Protein AF-A0A665UX06-F1 (afdb_monomer_lite)

Organism: Echeneis naucrates (NCBI:txid173247)

Foldseek 3Di:
DPDDDDDDCPDPVVPVVDDPVVVVVVVVVVVVVVVVVVVVVVVVVVVVVVVQVVCVVPPVCVVDDDPPDD

Radius of gyration: 23.62 Å; chains: 1; bounding box: 67×17×56 Å

InterPro domains:
  IPR019018 Rab-binding domain FIP-RBD [PF09457] (19-65)
  IPR019018 Rab-binding domain FIP-RBD [PS51511] (4-66)
  IPR037245 FIP-RBD, C-terminal domain superfamily [SSF144270] (37-66)
  IPR037789 Rab11-family interacting protein class I [PTHR15746] (8-68)

Structure (mmCIF, N/CA/C/O backbone):
data_AF-A0A665UX06-F1
#
_entry.id   AF-A0A665UX06-F1
#
loop_
_atom_site.group_PDB
_atom_site.id
_atom_site.type_symbol
_atom_site.label_atom_id
_atom_site.label_alt_id
_atom_site.label_comp_id
_atom_site.label_asym_id
_atom_site.label_entity_id
_atom_site.label_seq_id
_atom_site.pdbx_PDB_ins_code
_atom_site.Cartn_x
_atom_site.Cartn_y
_atom_site.Cartn_z
_atom_site.occupancy
_atom_site.B_iso_or_equiv
_atom_site.auth_seq_id
_atom_site.auth_comp_id
_atom_site.auth_asym_id
_atom_site.auth_atom_id
_atom_site.pdbx_PDB_model_num
ATOM 1 N N . TYR A 1 1 ? 49.724 3.466 -4.084 1.00 42.16 1 TYR A N 1
ATOM 2 C CA . TYR A 1 1 ? 48.877 4.162 -3.104 1.00 42.16 1 TYR A CA 1
ATOM 3 C C . TYR A 1 1 ? 48.335 5.426 -3.740 1.00 42.16 1 TYR A C 1
ATOM 5 O O . TYR A 1 1 ? 49.056 6.407 -3.817 1.00 42.16 1 TYR A O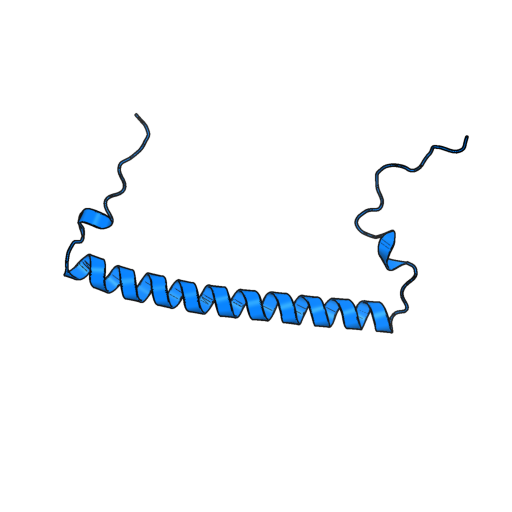 1
ATOM 13 N N . MET A 1 2 ? 47.108 5.370 -4.251 1.00 41.66 2 MET A N 1
ATOM 14 C CA . MET A 1 2 ? 46.266 6.553 -4.435 1.00 41.66 2 MET A CA 1
ATOM 15 C C . MET A 1 2 ? 44.920 6.189 -3.823 1.00 41.66 2 MET A C 1
ATOM 17 O O . MET A 1 2 ? 44.056 5.601 -4.464 1.00 41.66 2 MET A O 1
ATOM 21 N N . ASP A 1 3 ? 44.859 6.425 -2.519 1.00 49.06 3 ASP A N 1
ATOM 22 C CA . ASP A 1 3 ? 43.689 6.324 -1.664 1.00 49.06 3 ASP A CA 1
ATOM 23 C C . ASP A 1 3 ? 43.248 7.765 -1.399 1.00 49.06 3 ASP A C 1
ATOM 25 O O . ASP A 1 3 ? 43.798 8.430 -0.526 1.00 49.06 3 ASP A O 1
ATOM 29 N N . THR A 1 4 ? 42.369 8.302 -2.246 1.00 56.12 4 THR A N 1
ATOM 30 C CA . THR A 1 4 ? 41.820 9.658 -2.074 1.00 56.12 4 THR A CA 1
ATOM 31 C C . THR A 1 4 ? 40.404 9.809 -2.621 1.00 56.12 4 THR A C 1
ATOM 33 O O . THR A 1 4 ? 40.072 10.896 -3.057 1.00 56.12 4 THR A O 1
ATOM 36 N N . ASN A 1 5 ? 39.549 8.778 -2.623 1.00 43.72 5 ASN A N 1
ATOM 37 C CA . ASN A 1 5 ? 38.101 8.984 -2.858 1.00 43.72 5 ASN A CA 1
ATOM 38 C C . ASN A 1 5 ? 37.238 7.811 -2.370 1.00 43.72 5 ASN A C 1
ATOM 40 O O . ASN A 1 5 ? 36.292 7.369 -3.020 1.00 43.72 5 ASN A O 1
ATOM 44 N N . ARG A 1 6 ? 37.560 7.294 -1.187 1.00 47.62 6 ARG A N 1
ATOM 45 C CA . ARG A 1 6 ? 36.602 6.524 -0.402 1.00 47.62 6 ARG A CA 1
ATOM 46 C C . ARG A 1 6 ? 35.731 7.557 0.326 1.00 47.62 6 ARG A C 1
ATOM 48 O O . ARG A 1 6 ? 36.276 8.318 1.114 1.00 47.62 6 ARG A O 1
ATOM 55 N N . CYS A 1 7 ? 34.419 7.559 0.061 1.00 46.44 7 CYS A N 1
ATOM 56 C CA . CYS A 1 7 ? 33.378 8.400 0.688 1.00 46.44 7 CYS A CA 1
ATOM 57 C C . CYS A 1 7 ? 33.086 9.756 -0.003 1.00 46.44 7 CYS A C 1
ATOM 59 O O . CYS A 1 7 ? 33.751 10.740 0.297 1.00 46.44 7 CYS A O 1
ATOM 61 N N . LEU A 1 8 ? 32.085 9.783 -0.911 1.00 44.34 8 LEU A N 1
ATOM 62 C CA . LEU A 1 8 ? 31.100 10.880 -1.141 1.00 44.34 8 LEU A CA 1
ATOM 63 C C . LEU A 1 8 ? 30.217 10.708 -2.407 1.00 44.34 8 LEU A C 1
ATOM 65 O O . LEU A 1 8 ? 29.392 11.570 -2.698 1.00 44.34 8 LEU A O 1
ATOM 69 N N . THR A 1 9 ? 30.328 9.617 -3.172 1.00 44.97 9 THR A N 1
ATOM 70 C CA . THR A 1 9 ? 29.662 9.490 -4.490 1.00 44.97 9 THR A CA 1
ATOM 71 C C . THR A 1 9 ? 28.555 8.431 -4.573 1.00 44.97 9 THR A C 1
ATOM 73 O O . THR A 1 9 ? 28.226 7.985 -5.670 1.00 44.97 9 THR A O 1
ATOM 76 N N . GLU A 1 10 ? 27.921 8.056 -3.457 1.00 49.41 10 GLU A N 1
ATOM 77 C CA . GLU A 1 10 ? 26.817 7.071 -3.454 1.00 49.41 10 GLU A CA 1
ATOM 78 C C . GLU A 1 10 ? 25.525 7.567 -4.139 1.00 49.41 10 GLU A C 1
ATOM 80 O O . GLU A 1 10 ? 24.672 6.758 -4.486 1.00 49.41 10 GLU A O 1
ATOM 85 N N . GLY A 1 11 ? 25.382 8.872 -4.403 1.00 56.56 11 GLY A N 1
ATOM 86 C CA . GLY A 1 11 ? 24.173 9.426 -5.030 1.00 56.56 11 GLY A CA 1
ATOM 87 C C . GLY A 1 11 ? 24.255 9.634 -6.546 1.00 56.56 11 GLY A C 1
ATOM 88 O O . GLY A 1 11 ? 23.334 9.271 -7.266 1.00 56.56 11 GLY A O 1
ATOM 89 N N . ALA A 1 12 ? 25.346 10.222 -7.046 1.00 53.03 12 ALA A N 1
ATOM 90 C CA . ALA A 1 12 ? 25.444 10.670 -8.445 1.00 53.03 12 ALA A CA 1
ATOM 91 C C . ALA A 1 12 ? 26.547 9.955 -9.247 1.00 53.03 12 ALA A C 1
ATOM 93 O O . ALA A 1 12 ? 26.409 9.776 -10.454 1.00 53.03 12 ALA A O 1
ATOM 94 N N . GLY A 1 13 ? 27.599 9.471 -8.568 1.00 58.66 13 GLY A N 1
ATOM 95 C CA . GLY A 1 13 ? 28.752 8.770 -9.156 1.00 58.66 13 GLY A CA 1
ATOM 96 C C . GLY A 1 13 ? 28.391 7.520 -9.955 1.00 58.66 13 GLY A C 1
ATOM 97 O O . GLY A 1 13 ? 28.996 7.223 -10.982 1.00 58.66 13 GLY A O 1
ATOM 98 N N . SER A 1 14 ? 27.376 6.803 -9.477 1.00 61.41 14 SER A N 1
ATOM 99 C CA . SER A 1 14 ? 26.968 5.504 -10.011 1.00 61.41 14 SER A CA 1
ATOM 100 C C . SER A 1 14 ? 26.126 5.596 -11.288 1.00 61.41 14 SER A C 1
ATOM 102 O O . SER A 1 14 ? 25.880 4.584 -11.921 1.00 61.41 14 SER A O 1
ATOM 104 N N . TYR A 1 15 ? 25.693 6.790 -11.700 1.00 67.00 15 TYR A N 1
ATOM 105 C CA . TYR A 1 15 ? 24.792 6.966 -12.848 1.00 67.00 15 TYR A CA 1
ATOM 106 C C . TYR A 1 15 ? 25.493 7.550 -14.082 1.00 67.00 15 TYR A C 1
ATOM 108 O O . TYR A 1 15 ? 24.925 7.554 -15.169 1.00 67.00 15 TYR A O 1
ATOM 116 N N . TYR A 1 16 ? 26.747 7.999 -13.946 1.00 68.12 16 TYR A N 1
ATOM 117 C CA . TYR A 1 16 ? 27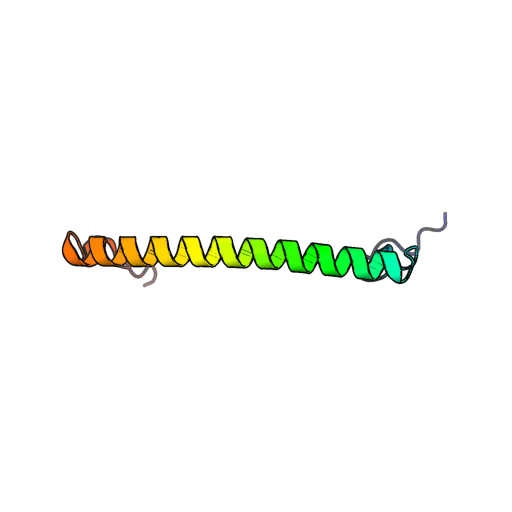.497 8.648 -15.030 1.00 68.12 16 TYR A CA 1
ATOM 118 C C . TYR A 1 16 ? 27.864 7.723 -16.196 1.00 68.12 16 TYR A C 1
ATOM 120 O O . TYR A 1 16 ? 28.193 8.213 -17.272 1.00 68.12 16 TYR A O 1
ATOM 128 N N . HIS A 1 17 ? 27.835 6.403 -15.995 1.00 76.44 17 HIS A N 1
ATOM 129 C CA . HIS A 1 17 ? 28.121 5.428 -17.050 1.00 76.44 17 HIS A CA 1
ATOM 130 C C . HIS A 1 17 ? 26.877 5.020 -17.849 1.00 76.44 17 HIS A C 1
ATOM 132 O O . HIS A 1 17 ? 27.001 4.266 -18.810 1.00 76.44 17 HIS A O 1
ATOM 138 N N . LEU A 1 18 ? 25.696 5.498 -17.450 1.00 77.94 18 LEU A N 1
ATOM 139 C CA . LEU A 1 18 ? 24.432 5.153 -18.081 1.00 77.94 18 LEU A CA 1
ATOM 140 C C . LEU A 1 18 ? 24.080 6.165 -19.169 1.00 77.94 18 LEU A C 1
ATOM 142 O O . LEU A 1 18 ? 24.253 7.377 -19.027 1.00 77.94 18 LEU A O 1
ATOM 146 N N . THR A 1 19 ? 23.541 5.653 -20.265 1.00 83.38 19 THR A N 1
ATOM 147 C CA . THR A 1 19 ? 22.939 6.453 -21.326 1.00 83.38 19 THR A CA 1
ATOM 148 C C . THR A 1 19 ? 21.647 7.116 -20.840 1.00 83.38 19 THR A C 1
ATOM 150 O O . THR A 1 19 ? 20.992 6.645 -19.908 1.00 83.38 19 THR A O 1
ATOM 153 N N . HIS A 1 20 ? 21.229 8.201 -21.50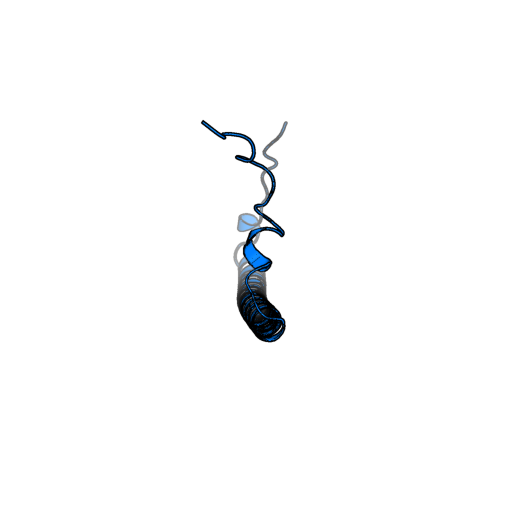2 1.00 80.19 20 HIS A N 1
ATOM 154 C CA . HIS A 1 20 ? 19.972 8.887 -21.176 1.00 80.19 20 HIS A CA 1
ATOM 155 C C . HIS A 1 20 ? 18.772 7.923 -21.156 1.00 80.19 20 HIS A C 1
ATOM 157 O O . HIS A 1 20 ? 17.935 7.991 -20.260 1.00 80.19 20 HIS A O 1
ATOM 163 N N . SER A 1 21 ? 18.731 6.976 -22.096 1.00 83.12 21 SER A N 1
ATOM 164 C CA . SER A 1 21 ? 17.710 5.927 -22.161 1.00 83.12 21 SER A CA 1
ATOM 165 C C . SER A 1 21 ? 17.712 4.993 -20.951 1.00 83.12 21 SER A C 1
ATOM 167 O O . SER A 1 21 ? 16.644 4.633 -20.465 1.00 83.12 21 SER A O 1
ATOM 169 N N . GLU A 1 22 ? 18.884 4.613 -20.439 1.00 84.50 22 GLU A N 1
ATOM 170 C CA . GLU A 1 22 ? 18.992 3.730 -19.272 1.00 84.50 22 GLU A CA 1
ATOM 171 C C . GLU A 1 22 ? 18.577 4.447 -17.983 1.00 84.50 22 GLU A C 1
ATOM 173 O O . GLU A 1 22 ? 17.907 3.853 -17.141 1.00 84.50 22 GLU A O 1
ATOM 178 N N . LEU A 1 23 ? 18.888 5.742 -17.850 1.00 86.75 23 LEU A N 1
ATOM 179 C CA . LEU A 1 23 ? 18.410 6.552 -16.725 1.00 86.75 23 LEU A CA 1
ATOM 180 C C . LEU A 1 23 ? 16.885 6.685 -16.721 1.00 86.75 23 LEU A C 1
ATOM 182 O O . LEU A 1 23 ? 16.264 6.540 -15.671 1.00 86.75 23 LEU A O 1
ATOM 186 N N . VAL A 1 24 ? 16.275 6.914 -17.888 1.00 87.69 24 VAL A N 1
ATOM 187 C CA . VAL A 1 24 ? 14.811 6.974 -18.018 1.00 87.69 24 VAL A CA 1
ATOM 188 C C . VAL A 1 24 ? 14.182 5.624 -17.673 1.00 87.69 24 VAL A C 1
ATOM 190 O O . VAL A 1 24 ? 13.221 5.584 -16.912 1.00 87.69 24 VAL A O 1
ATOM 193 N N . ALA A 1 25 ? 14.743 4.515 -18.163 1.00 88.38 25 ALA A N 1
ATOM 194 C CA . ALA A 1 25 ? 14.242 3.180 -17.842 1.00 88.38 25 ALA A CA 1
ATOM 195 C C . ALA A 1 25 ? 14.296 2.884 -16.331 1.00 88.38 25 ALA A C 1
ATOM 197 O O . ALA A 1 25 ? 13.332 2.361 -15.773 1.00 88.38 25 ALA A O 1
ATOM 198 N N . LEU A 1 26 ? 15.387 3.268 -15.656 1.00 88.38 26 LEU A N 1
ATOM 199 C CA . LEU A 1 26 ? 15.516 3.123 -14.204 1.00 88.38 26 LEU A CA 1
ATOM 200 C C . LEU A 1 26 ? 14.510 3.985 -13.438 1.00 88.38 26 LEU A C 1
ATOM 202 O O . LEU A 1 26 ? 13.935 3.509 -12.462 1.00 88.38 26 LEU A O 1
ATOM 206 N N . LEU A 1 27 ? 14.278 5.227 -13.867 1.00 90.50 27 LEU A N 1
ATOM 207 C CA . LEU A 1 27 ? 13.275 6.095 -13.245 1.00 90.50 27 LEU A CA 1
ATOM 208 C C . LEU A 1 27 ? 11.871 5.502 -13.373 1.00 90.50 27 LEU A C 1
ATOM 210 O O . LEU A 1 27 ? 11.194 5.345 -12.362 1.00 90.50 27 LEU A O 1
ATOM 214 N N . VAL A 1 28 ? 11.482 5.074 -14.577 1.00 92.69 28 VAL A N 1
ATOM 215 C CA . VAL A 1 28 ? 10.177 4.437 -14.826 1.00 92.69 28 VAL A CA 1
ATOM 216 C C . VAL A 1 28 ? 10.014 3.162 -13.995 1.00 92.69 28 VAL A C 1
ATOM 218 O O . VAL A 1 28 ? 8.952 2.921 -13.423 1.00 92.69 28 VAL A O 1
ATOM 221 N N . GLN A 1 29 ? 11.068 2.348 -13.875 1.00 91.69 29 GLN A N 1
ATOM 222 C CA . GLN A 1 29 ? 11.033 1.159 -13.025 1.00 91.69 29 GLN A CA 1
ATOM 223 C C . GLN A 1 29 ? 10.791 1.525 -11.555 1.00 91.69 29 GLN A C 1
ATOM 225 O O . GLN A 1 29 ? 9.975 0.884 -10.891 1.00 91.69 29 GLN A O 1
ATOM 230 N N . ARG A 1 30 ? 11.481 2.549 -11.043 1.00 90.94 30 ARG A N 1
ATOM 231 C CA . ARG A 1 30 ? 11.333 2.992 -9.651 1.00 90.94 30 ARG A CA 1
ATOM 232 C C . ARG A 1 30 ? 9.964 3.598 -9.391 1.00 90.94 30 ARG A C 1
ATOM 234 O O . ARG A 1 30 ? 9.378 3.308 -8.356 1.00 90.94 30 ARG A O 1
ATOM 241 N N . GLU A 1 31 ? 9.429 4.372 -10.328 1.00 93.00 31 GLU A N 1
ATOM 242 C CA . GLU A 1 31 ? 8.052 4.868 -10.264 1.00 93.00 31 GLU A CA 1
ATOM 243 C C . GLU A 1 31 ? 7.050 3.711 -10.191 1.00 93.00 31 GLU A C 1
ATOM 245 O O . GLU A 1 31 ? 6.204 3.699 -9.303 1.00 93.00 31 GLU A O 1
ATOM 250 N N . ALA A 1 32 ? 7.198 2.679 -11.027 1.00 93.38 32 ALA A N 1
ATOM 251 C CA . ALA A 1 32 ? 6.327 1.502 -10.994 1.00 93.38 32 ALA A CA 1
ATOM 252 C C . ALA A 1 32 ? 6.478 0.653 -9.714 1.00 93.38 32 ALA A C 1
ATOM 254 O O . ALA A 1 32 ? 5.538 -0.015 -9.282 1.00 93.38 32 ALA A O 1
ATOM 255 N N . GLU A 1 33 ? 7.667 0.608 -9.111 1.00 93.94 33 GLU A N 1
ATOM 256 C CA . GLU A 1 33 ? 7.883 -0.011 -7.795 1.00 93.94 33 GLU A CA 1
ATOM 257 C C . GLU A 1 33 ? 7.197 0.790 -6.684 1.00 93.94 33 GLU A C 1
ATOM 259 O O . GLU A 1 33 ? 6.489 0.202 -5.867 1.00 93.94 33 GLU A O 1
ATOM 264 N N . MET A 1 34 ? 7.344 2.116 -6.691 1.00 93.69 34 MET A N 1
ATOM 265 C CA . MET A 1 34 ? 6.683 2.998 -5.727 1.00 93.69 34 MET A CA 1
ATOM 266 C C . MET A 1 34 ? 5.161 2.935 -5.845 1.00 93.69 34 MET A C 1
ATOM 268 O O . MET A 1 34 ? 4.480 2.894 -4.827 1.00 93.69 34 MET A O 1
ATOM 272 N N . GLU A 1 35 ? 4.620 2.884 -7.061 1.00 94.19 35 GLU A N 1
ATOM 273 C CA . GLU A 1 35 ? 3.174 2.789 -7.275 1.00 94.19 35 GLU A CA 1
ATOM 274 C C . GLU A 1 35 ? 2.603 1.472 -6.738 1.00 94.19 35 GLU A C 1
ATOM 276 O O . GLU A 1 35 ? 1.566 1.455 -6.083 1.00 94.19 35 GLU A O 1
ATOM 281 N N . ARG A 1 36 ? 3.326 0.360 -6.922 1.00 93.56 36 ARG A N 1
ATOM 282 C CA . ARG A 1 36 ? 2.938 -0.930 -6.330 1.00 93.56 36 ARG A CA 1
ATOM 283 C C . ARG A 1 36 ? 2.941 -0.891 -4.805 1.00 93.56 36 ARG A C 1
ATOM 285 O O . ARG A 1 36 ? 2.030 -1.428 -4.190 1.00 93.56 36 ARG A O 1
ATOM 292 N N . GLN A 1 37 ? 3.943 -0.249 -4.206 1.00 93.44 37 GLN A N 1
ATOM 293 C CA . GLN A 1 37 ? 4.003 -0.077 -2.752 1.00 93.44 37 GLN A CA 1
ATOM 294 C C . GLN A 1 37 ? 2.875 0.814 -2.227 1.00 93.44 37 GLN A C 1
ATOM 296 O O . GLN A 1 37 ? 2.357 0.555 -1.146 1.00 93.44 37 GLN A O 1
ATOM 301 N N . ARG A 1 38 ? 2.482 1.848 -2.982 1.00 93.62 38 ARG A N 1
ATOM 302 C CA . ARG A 1 38 ? 1.328 2.691 -2.642 1.00 93.62 38 ARG A CA 1
ATOM 303 C C . ARG A 1 38 ? 0.039 1.878 -2.627 1.00 93.62 38 ARG A C 1
ATOM 305 O O . ARG A 1 38 ? -0.666 1.935 -1.632 1.00 93.62 38 ARG A O 1
ATOM 312 N N . ALA A 1 39 ? -0.205 1.073 -3.659 1.00 94.00 39 ALA A N 1
ATOM 313 C CA . ALA A 1 39 ? -1.373 0.195 -3.705 1.00 94.00 39 ALA A CA 1
ATOM 314 C C . ALA A 1 39 ? -1.400 -0.809 -2.535 1.00 94.00 39 ALA A C 1
ATOM 316 O O . ALA A 1 39 ? -2.431 -0.982 -1.899 1.00 94.00 39 ALA A O 1
ATOM 317 N N . GLU A 1 40 ? -0.260 -1.425 -2.196 1.00 94.69 40 GLU A N 1
ATOM 318 C CA . GLU A 1 40 ? -0.173 -2.328 -1.035 1.00 94.69 40 GLU A CA 1
ATOM 319 C C . GLU A 1 40 ? -0.462 -1.604 0.290 1.00 94.69 40 GLU A C 1
ATOM 321 O O . GLU A 1 40 ? -1.063 -2.174 1.201 1.00 94.69 40 GLU A O 1
ATOM 326 N N . PHE A 1 41 ? -0.040 -0.344 0.405 1.00 95.81 41 PHE A N 1
ATOM 327 C CA . PHE A 1 41 ? -0.320 0.475 1.576 1.00 95.81 41 PHE A CA 1
ATOM 328 C C . PHE A 1 41 ? -1.807 0.832 1.675 1.00 95.81 41 PHE A C 1
ATOM 330 O O . PHE A 1 41 ? -2.375 0.668 2.749 1.00 95.81 41 PHE A O 1
ATOM 337 N N . GLU A 1 42 ? -2.442 1.229 0.570 1.00 97.12 42 GLU A N 1
ATOM 338 C CA . GLU A 1 42 ? -3.886 1.508 0.510 1.00 97.12 42 GLU A CA 1
ATOM 339 C C . GLU A 1 42 ? -4.718 0.271 0.892 1.00 97.12 42 GLU A C 1
ATOM 341 O O . GLU A 1 42 ? -5.587 0.358 1.758 1.00 97.12 42 GLU A O 1
ATOM 346 N N . ASP A 1 43 ? -4.388 -0.910 0.354 1.00 96.56 43 ASP A N 1
ATOM 347 C CA . ASP A 1 43 ? -5.054 -2.170 0.719 1.00 96.56 43 ASP A CA 1
ATOM 348 C C . ASP A 1 43 ? -4.919 -2.480 2.225 1.00 96.56 43 ASP A C 1
ATOM 350 O O . ASP A 1 43 ? -5.837 -3.002 2.872 1.00 96.56 43 ASP A O 1
ATOM 354 N N . LEU A 1 44 ? -3.751 -2.178 2.804 1.00 98.06 44 LEU A N 1
ATOM 355 C CA . LEU A 1 44 ? -3.497 -2.383 4.225 1.00 98.06 44 LEU A CA 1
ATOM 356 C C . LEU A 1 44 ? -4.257 -1.372 5.093 1.00 98.06 44 LEU A C 1
ATOM 358 O O . LEU A 1 44 ? -4.755 -1.752 6.155 1.00 98.06 44 LEU A O 1
ATOM 362 N N . GLU A 1 45 ? -4.360 -0.116 4.658 1.00 98.00 45 GLU A N 1
ATOM 363 C CA . GLU A 1 45 ? -5.163 0.919 5.314 1.00 98.00 45 GLU A CA 1
ATOM 364 C C . GLU A 1 45 ? -6.647 0.533 5.333 1.00 98.00 45 GLU A C 1
ATOM 366 O O . GLU A 1 45 ? -7.248 0.508 6.409 1.00 98.00 45 GLU A O 1
ATOM 371 N N . ASP A 1 46 ? -7.205 0.094 4.204 1.00 98.00 46 ASP A N 1
ATOM 372 C CA . ASP A 1 46 ? -8.594 -0.381 4.111 1.00 98.00 46 ASP A CA 1
ATOM 373 C C . ASP A 1 46 ? -8.863 -1.577 5.041 1.00 98.00 46 ASP A C 1
ATOM 375 O O . ASP A 1 46 ? -9.919 -1.690 5.688 1.00 98.00 46 ASP A O 1
ATOM 379 N N . TYR A 1 47 ? -7.891 -2.488 5.144 1.00 98.06 47 TYR A N 1
ATOM 380 C CA . TYR A 1 47 ? -7.971 -3.612 6.071 1.00 98.06 47 TYR A CA 1
ATOM 381 C C . TYR A 1 47 ? -7.951 -3.152 7.534 1.00 98.06 47 TYR A C 1
ATOM 383 O O . TYR A 1 47 ? -8.734 -3.657 8.350 1.00 98.06 47 TYR A O 1
ATOM 391 N N . ILE A 1 48 ? -7.083 -2.193 7.875 1.00 97.81 48 ILE A N 1
ATOM 392 C CA . ILE A 1 48 ? -7.028 -1.590 9.210 1.00 97.81 48 ILE A CA 1
ATOM 393 C C . ILE A 1 48 ? -8.371 -0.934 9.534 1.00 97.81 48 ILE A C 1
ATOM 395 O O . ILE A 1 48 ? -8.935 -1.236 10.586 1.00 97.81 48 ILE A O 1
ATOM 399 N N . ASP A 1 49 ? -8.924 -0.122 8.638 1.00 97.94 49 ASP A N 1
ATOM 400 C CA . ASP A 1 49 ? -10.193 0.578 8.843 1.00 97.94 49 ASP A CA 1
ATOM 401 C C . ASP A 1 49 ? -11.354 -0.397 9.066 1.00 97.94 49 ASP A C 1
ATOM 403 O O . ASP A 1 49 ? -12.107 -0.281 10.041 1.00 97.94 49 ASP A O 1
ATOM 407 N N . THR A 1 50 ? -11.445 -1.439 8.236 1.00 97.81 50 THR A N 1
ATOM 408 C CA . THR 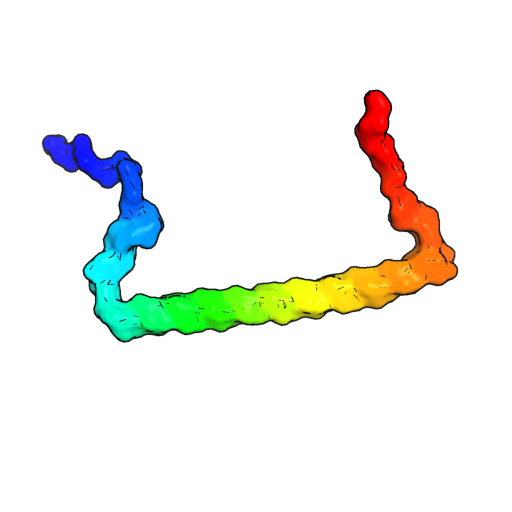A 1 50 ? -12.450 -2.502 8.390 1.00 97.81 50 THR A CA 1
ATOM 409 C C . THR A 1 50 ? -12.325 -3.208 9.744 1.00 97.81 50 THR A C 1
ATOM 411 O O . THR A 1 50 ? -13.322 -3.492 10.421 1.00 97.81 50 THR A O 1
ATOM 414 N N . LEU A 1 51 ? -11.094 -3.498 10.169 1.00 97.62 51 LEU A N 1
ATOM 415 C CA . LEU A 1 51 ? -10.831 -4.144 11.449 1.00 97.62 51 LEU A CA 1
ATOM 416 C C . LEU A 1 51 ? -11.162 -3.221 12.630 1.00 97.62 51 LEU A C 1
ATOM 418 O O . LEU A 1 51 ? -11.727 -3.683 13.626 1.00 97.62 51 LEU A O 1
ATOM 422 N N . LEU A 1 52 ? -10.852 -1.929 12.523 1.00 98.00 52 LEU A N 1
ATOM 423 C CA . LEU A 1 52 ? -11.149 -0.931 13.546 1.00 98.00 52 LEU A CA 1
ATOM 424 C C . LEU A 1 52 ? -12.653 -0.804 13.784 1.00 98.00 52 LEU A C 1
ATOM 426 O O . LEU A 1 52 ? -13.065 -0.846 14.944 1.00 98.00 52 LEU A O 1
ATOM 430 N N . VAL A 1 53 ? -13.476 -0.759 12.728 1.00 98.06 53 VAL A N 1
ATOM 431 C CA . VAL A 1 53 ? -14.947 -0.745 12.853 1.00 98.06 53 VAL A CA 1
ATOM 432 C C . VAL A 1 53 ? -15.427 -1.945 13.671 1.00 98.06 53 VAL A C 1
ATOM 434 O O . VAL A 1 53 ? -16.123 -1.786 14.676 1.00 98.06 53 VAL A O 1
ATOM 437 N N . ARG A 1 54 ? -14.969 -3.153 13.322 1.00 98.12 54 ARG A N 1
ATOM 438 C CA . ARG A 1 54 ? -15.341 -4.377 14.046 1.00 98.12 54 ARG A CA 1
ATOM 439 C C . ARG A 1 54 ? -14.909 -4.346 15.514 1.00 98.12 54 ARG A C 1
ATOM 441 O O . ARG A 1 54 ? -15.650 -4.795 16.391 1.00 98.12 54 ARG A O 1
ATOM 448 N N . ILE A 1 55 ? -13.710 -3.840 15.801 1.00 97.81 55 ILE A N 1
ATOM 449 C CA . ILE A 1 55 ? -13.206 -3.721 17.174 1.00 97.81 55 ILE A CA 1
ATOM 450 C C . ILE A 1 55 ? -14.043 -2.716 17.968 1.00 97.81 55 ILE A C 1
ATOM 452 O O . ILE A 1 55 ? -14.381 -2.994 19.120 1.00 97.81 55 ILE A O 1
ATOM 456 N N . MET A 1 56 ? -14.390 -1.576 17.372 1.00 96.88 56 MET A N 1
ATOM 457 C CA . MET A 1 56 ? -15.206 -0.545 18.014 1.00 96.88 56 MET A CA 1
ATOM 458 C C . MET A 1 56 ? -16.598 -1.065 18.382 1.00 96.88 56 MET A C 1
ATOM 460 O O . MET A 1 56 ? -17.092 -0.745 19.462 1.00 96.88 56 MET A O 1
ATOM 464 N N . GLU A 1 57 ? -17.193 -1.909 17.538 1.00 96.94 57 GLU A N 1
ATOM 465 C CA . GLU A 1 57 ? -18.498 -2.526 17.796 1.00 96.94 57 GLU A CA 1
ATOM 466 C C . GLU A 1 57 ? -18.445 -3.632 18.860 1.00 96.94 57 GLU A C 1
ATOM 468 O O . GLU A 1 57 ? -19.328 -3.717 19.713 1.00 96.94 57 GLU A O 1
ATOM 473 N N . GLN A 1 58 ? -17.425 -4.498 18.824 1.00 96.75 58 GLN A N 1
ATOM 474 C CA . GLN A 1 58 ? -17.391 -5.702 19.665 1.00 96.75 58 GLN A CA 1
ATOM 475 C C . GLN A 1 58 ? -16.631 -5.524 20.983 1.00 96.75 58 GLN A C 1
ATOM 477 O O . GLN A 1 58 ? -17.051 -6.036 22.022 1.00 96.75 58 GLN A O 1
ATOM 482 N N . LYS A 1 59 ? -15.468 -4.865 20.956 1.00 94.94 59 LYS A N 1
ATOM 483 C CA . LYS A 1 59 ? -14.574 -4.749 22.115 1.00 94.94 59 LYS A CA 1
ATOM 484 C C . LYS A 1 59 ? -13.698 -3.491 22.020 1.00 94.94 59 LYS A C 1
ATOM 486 O O . LYS A 1 59 ? -12.481 -3.596 21.831 1.00 94.94 59 LYS A O 1
ATOM 491 N N . PRO A 1 60 ? -14.272 -2.297 22.253 1.00 94.31 60 PRO A N 1
ATOM 492 C CA . PRO A 1 60 ? -13.555 -1.028 22.102 1.00 94.31 60 PRO A CA 1
ATOM 493 C C . PRO A 1 60 ? -12.381 -0.871 23.082 1.00 94.31 60 PRO A C 1
ATOM 495 O O . PRO A 1 60 ? -11.484 -0.063 22.861 1.00 94.31 60 PRO A O 1
ATOM 498 N N . THR A 1 61 ? -12.329 -1.670 24.155 1.00 94.88 61 THR A N 1
ATOM 499 C CA . THR A 1 61 ? -11.219 -1.652 25.120 1.00 94.88 61 THR A CA 1
ATOM 500 C C . THR A 1 61 ? -9.879 -2.094 24.527 1.00 94.88 61 THR A C 1
ATOM 502 O O . THR A 1 61 ? -8.843 -1.754 25.089 1.00 94.88 61 THR A O 1
ATOM 505 N N . LEU A 1 62 ? -9.870 -2.800 23.389 1.00 93.44 62 LEU A N 1
ATOM 506 C CA . LEU A 1 62 ? -8.633 -3.146 22.677 1.00 93.44 62 LEU A CA 1
ATOM 507 C C . LEU A 1 62 ? -7.915 -1.917 22.098 1.00 93.44 62 LEU A C 1
ATOM 509 O O . LEU A 1 62 ? -6.700 -1.957 21.944 1.00 93.44 62 LEU A O 1
ATOM 513 N N . LEU A 1 63 ? -8.638 -0.822 21.839 1.00 93.19 63 LEU A N 1
ATOM 514 C CA . LEU A 1 63 ? -8.073 0.440 21.345 1.00 93.19 63 LEU A CA 1
ATOM 515 C C . LEU A 1 63 ? -7.541 1.340 22.475 1.00 93.19 63 LEU A C 1
ATOM 517 O O . LEU A 1 63 ? -7.129 2.472 22.231 1.00 93.19 63 LEU A O 1
ATOM 521 N N . GLN A 1 64 ? -7.553 0.875 23.731 1.00 90.81 64 GLN A N 1
ATOM 522 C CA . GLN A 1 64 ? -7.069 1.664 24.863 1.00 90.81 64 GLN A CA 1
ATOM 523 C C . GLN A 1 64 ? -5.554 1.878 24.789 1.00 90.81 64 GLN A C 1
ATOM 525 O O . GLN A 1 64 ? -4.760 0.984 25.092 1.00 90.81 64 GLN A O 1
ATOM 530 N N . VAL A 1 65 ? -5.141 3.109 24.490 1.00 87.50 65 VAL A N 1
ATOM 531 C CA . VAL A 1 65 ? -3.742 3.525 24.598 1.00 87.50 65 VAL A CA 1
ATOM 532 C C . VAL A 1 65 ? -3.415 3.770 26.071 1.00 87.50 65 VAL A C 1
ATOM 534 O O . VAL A 1 65 ? -3.859 4.747 26.674 1.00 87.50 65 VAL A O 1
ATOM 537 N N . ARG A 1 66 ? -2.619 2.889 26.688 1.00 78.88 66 ARG A N 1
ATOM 538 C CA . ARG A 1 66 ? -2.022 3.197 27.995 1.00 78.88 66 ARG A CA 1
ATOM 539 C C . ARG A 1 66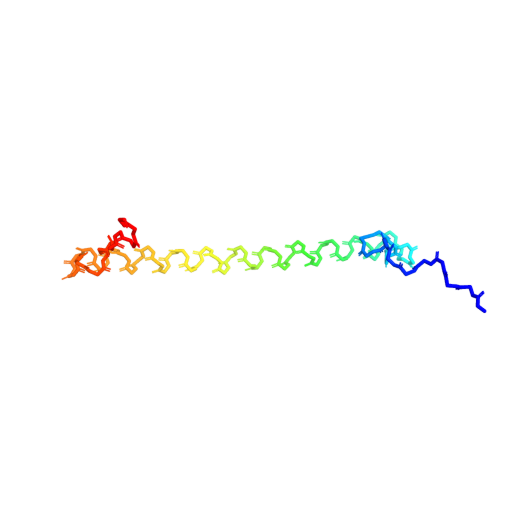 ? -0.896 4.199 27.774 1.00 78.88 66 ARG A C 1
ATOM 541 O O . ARG A 1 66 ? 0.093 3.852 27.134 1.00 78.88 66 ARG A O 1
ATOM 548 N N . SER A 1 67 ? -1.030 5.412 28.317 1.00 67.00 67 SER A N 1
ATOM 549 C CA . SER A 1 67 ? 0.075 6.376 28.333 1.00 67.00 67 SER A CA 1
ATOM 550 C C . SER A 1 67 ? 1.284 5.722 29.003 1.00 67.00 67 SER A C 1
ATOM 552 O O . SER A 1 67 ? 1.236 5.368 30.182 1.00 67.00 67 SER A O 1
ATOM 554 N N . LYS A 1 68 ? 2.348 5.490 28.230 1.00 65.19 68 LYS A N 1
ATOM 555 C CA . LYS A 1 68 ? 3.584 4.846 28.698 1.00 65.19 68 LYS A CA 1
ATOM 556 C C . LYS A 1 68 ? 4.495 5.806 29.477 1.00 65.19 68 LYS A C 1
ATOM 558 O O . LYS A 1 68 ? 5.611 5.417 29.797 1.00 65.19 68 LYS A O 1
ATOM 563 N N . TYR A 1 69 ? 4.029 7.009 29.824 1.00 57.03 69 TYR A N 1
ATOM 564 C CA . TYR A 1 69 ? 4.847 8.030 30.478 1.00 57.03 69 TYR A CA 1
ATOM 565 C C . TYR A 1 69 ? 4.080 8.738 31.609 1.00 57.03 69 TYR A C 1
ATOM 567 O O . TYR A 1 69 ? 3.022 9.331 31.384 1.00 57.03 69 TYR A O 1
ATOM 575 N N . LYS A 1 70 ? 4.636 8.645 32.822 1.00 47.44 70 LYS A N 1
ATOM 576 C CA . LYS A 1 70 ? 4.480 9.564 33.955 1.00 47.44 70 LYS A CA 1
ATOM 577 C C . LYS A 1 70 ? 5.878 9.890 34.458 1.00 47.44 70 LYS A C 1
ATOM 579 O O . LYS A 1 7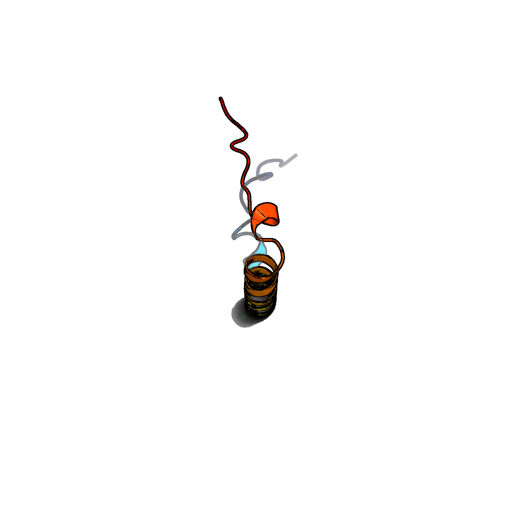0 ? 6.695 8.942 34.474 1.00 47.44 70 LYS A O 1
#

pLDDT: mean 81.29, std 18.91, range [41.66, 98.12]

Sequence (70 aa):
YMDTNRCLTEGAGSYYHLTHSELVALLVQREAEMERQRAEFEDLEDYIDTLLVRIMEQKPTLLQVRSKYK

Secondary structure (DSSP, 8-state):
-----SSS-TTTGGGTTS-HHHHHHHHHHHHHHHHHHHHHHHHHHHHHHHHHHHHHHH-GGGG-------